Protein AF-A0A0L8FFY1-F1 (afdb_monomer)

Solvent-accessible surface area (backbone atoms only — not comparable to full-atom values): 7082 Å² total; per-residue (Å²): 119,97,78,63,65,36,50,47,94,84,83,35,68,70,61,30,9,61,59,46,53,77,71,49,92,66,54,86,34,55,56,33,33,42,28,77,34,58,53,48,98,89,50,60,61,67,59,55,53,48,52,38,46,77,26,46,21,42,81,37,94,45,87,85,67,62,62,84,85,50,95,40,52,52,38,35,34,40,39,62,52,72,65,28,48,52,52,48,52,52,49,24,75,74,67,74,38,47,47,27,36,56,60,49,58,51,53,16,57,58,45,51,44,88,59,77,62,81,90,27,56,75,124

Radius of gyration: 14.97 Å; Cα contacts (8 Å, |Δi|>4): 196; chains: 1; bounding box: 34×23×45 Å

Structure (mmCIF, N/CA/C/O backbone):
data_AF-A0A0L8FFY1-F1
#
_entry.id   AF-A0A0L8FFY1-F1
#
loop_
_atom_site.group_PDB
_atom_site.id
_atom_site.type_symbol
_atom_site.label_atom_id
_atom_site.label_alt_id
_atom_site.label_comp_id
_atom_site.label_asym_id
_atom_site.label_entity_id
_atom_site.label_seq_id
_atom_site.pdbx_PDB_ins_code
_atom_site.Cartn_x
_atom_site.Cartn_y
_atom_site.Cartn_z
_atom_site.occupancy
_atom_site.B_iso_or_equiv
_atom_site.auth_seq_id
_atom_site.auth_comp_id
_atom_site.auth_asym_id
_atom_site.auth_atom_id
_at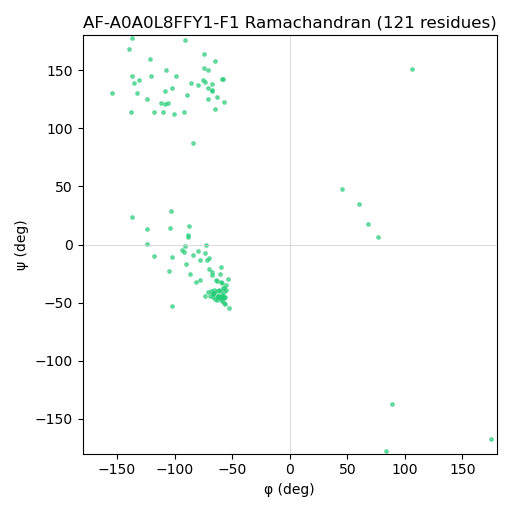om_site.pdbx_PDB_model_num
ATOM 1 N N . ALA A 1 1 ? 13.593 1.849 -25.234 1.00 65.00 1 ALA A N 1
ATOM 2 C CA . ALA A 1 1 ? 14.375 2.059 -24.001 1.00 65.00 1 ALA A CA 1
ATOM 3 C C . ALA A 1 1 ? 15.019 0.725 -23.699 1.00 65.00 1 ALA A C 1
ATOM 5 O O . ALA A 1 1 ? 14.426 -0.111 -23.031 1.00 65.00 1 ALA A O 1
ATOM 6 N N . ASP A 1 2 ? 16.176 0.492 -24.307 1.00 87.94 2 ASP A N 1
ATOM 7 C CA . ASP A 1 2 ? 16.679 -0.875 -24.516 1.00 87.94 2 ASP A CA 1
ATOM 8 C C . ASP A 1 2 ? 17.332 -1.456 -23.254 1.00 87.94 2 ASP A C 1
ATOM 10 O O . ASP A 1 2 ? 17.646 -2.638 -23.191 1.00 87.94 2 ASP A O 1
ATOM 14 N N . PHE A 1 3 ? 17.453 -0.619 -22.220 1.00 95.75 3 PHE A N 1
ATOM 15 C CA . PHE A 1 3 ? 17.995 -0.943 -20.905 1.00 95.75 3 PHE A CA 1
ATOM 16 C C . PHE A 1 3 ? 17.012 -0.618 -19.765 1.00 95.75 3 PHE A C 1
ATOM 18 O O . PHE A 1 3 ? 17.416 -0.562 -18.606 1.00 95.75 3 PHE A O 1
ATOM 25 N N . GLU A 1 4 ? 15.731 -0.354 -20.064 1.00 96.88 4 GLU A N 1
ATOM 26 C CA . GLU A 1 4 ? 14.733 -0.141 -19.005 1.00 96.88 4 GLU A CA 1
ATOM 27 C C . GLU A 1 4 ? 14.495 -1.451 -18.239 1.00 96.88 4 GLU A C 1
ATOM 29 O O . GLU A 1 4 ? 14.315 -2.515 -18.834 1.00 96.88 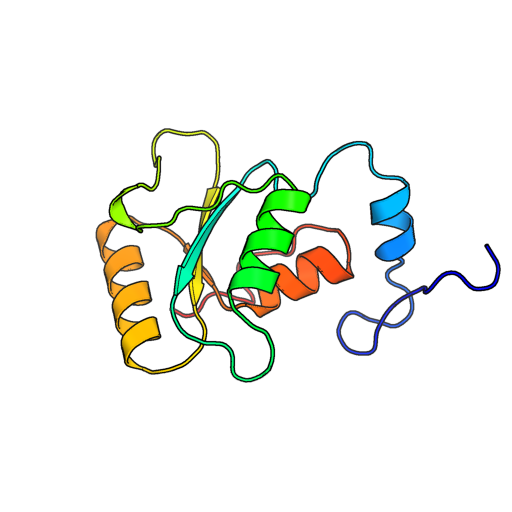4 GLU A O 1
ATOM 34 N N . ILE A 1 5 ? 14.490 -1.372 -16.906 1.00 97.44 5 ILE A N 1
ATOM 35 C CA . ILE A 1 5 ? 14.240 -2.524 -16.034 1.00 97.44 5 ILE A CA 1
ATOM 36 C C . ILE A 1 5 ? 12.818 -3.041 -16.282 1.00 97.44 5 ILE A C 1
ATOM 38 O O . ILE A 1 5 ? 11.844 -2.291 -16.202 1.00 97.44 5 ILE A O 1
ATOM 42 N N . THR A 1 6 ? 12.695 -4.341 -16.564 1.00 97.25 6 THR A N 1
ATOM 43 C CA . THR A 1 6 ? 11.410 -4.968 -16.922 1.00 97.25 6 THR A CA 1
ATOM 44 C C . THR A 1 6 ? 10.759 -5.751 -15.788 1.00 97.25 6 THR A C 1
ATOM 46 O O . THR A 1 6 ? 9.581 -6.086 -15.901 1.00 97.25 6 THR A O 1
ATOM 49 N N . GLY A 1 7 ? 11.464 -5.988 -14.684 1.00 97.69 7 GLY A N 1
ATOM 50 C CA . GLY A 1 7 ? 10.895 -6.615 -13.502 1.00 97.69 7 GLY A CA 1
ATOM 51 C C . GLY A 1 7 ? 11.922 -6.894 -12.413 1.00 97.69 7 GLY A C 1
ATOM 52 O O . GLY A 1 7 ? 13.053 -6.410 -12.490 1.00 97.69 7 GLY A O 1
ATOM 53 N N . ASP A 1 8 ? 11.528 -7.696 -11.429 1.00 97.88 8 ASP A N 1
ATOM 54 C CA . ASP A 1 8 ? 12.357 -8.092 -10.292 1.00 97.88 8 ASP A CA 1
ATOM 55 C C . ASP A 1 8 ? 12.215 -9.596 -9.965 1.00 97.88 8 ASP A C 1
ATOM 57 O O 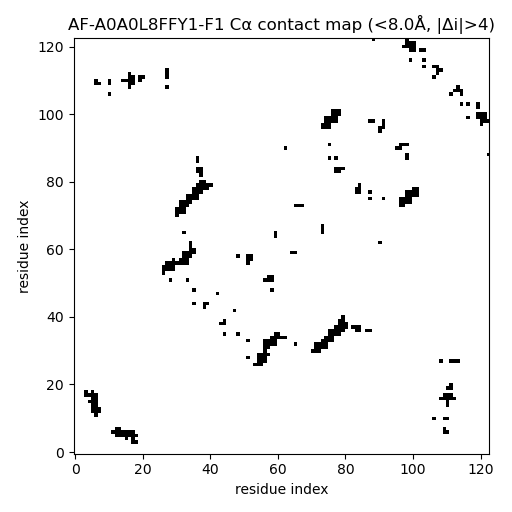. ASP A 1 8 ? 11.510 -10.352 -10.644 1.00 97.88 8 ASP A O 1
ATOM 61 N N . THR A 1 9 ? 12.967 -10.074 -8.971 1.00 97.69 9 THR A N 1
ATOM 62 C CA . THR A 1 9 ? 13.014 -11.497 -8.593 1.00 97.69 9 THR A CA 1
ATOM 63 C C . THR A 1 9 ? 11.814 -11.970 -7.773 1.00 97.69 9 THR A C 1
ATOM 65 O O . THR A 1 9 ? 11.653 -13.177 -7.620 1.00 97.69 9 THR A O 1
ATOM 68 N N . VAL A 1 10 ? 11.000 -11.055 -7.243 1.00 97.00 10 VAL A N 1
ATOM 69 C CA . VAL A 1 10 ? 9.878 -11.334 -6.333 1.00 97.00 10 VAL A CA 1
ATOM 70 C C . VAL A 1 10 ? 8.549 -11.270 -7.090 1.00 97.00 10 VAL A C 1
ATOM 72 O O . VAL A 1 10 ? 7.803 -12.244 -7.114 1.00 97.00 10 VAL A O 1
ATOM 75 N N . ASN A 1 11 ? 8.299 -10.164 -7.789 1.00 97.12 11 ASN A N 1
ATOM 76 C CA . ASN A 1 11 ? 7.053 -9.848 -8.492 1.00 97.12 11 ASN A CA 1
ATOM 77 C C . ASN A 1 11 ? 7.046 -10.312 -9.958 1.00 97.12 11 ASN A C 1
ATOM 79 O O . ASN A 1 11 ? 6.068 -10.140 -10.688 1.00 97.12 11 ASN A O 1
ATOM 83 N N . GLY A 1 12 ? 8.155 -10.898 -10.414 1.00 97.44 12 GLY A N 1
ATOM 84 C CA . GLY A 1 12 ? 8.299 -11.489 -11.737 1.00 97.44 12 GLY A CA 1
ATOM 85 C C . GLY A 1 12 ? 9.160 -10.666 -12.694 1.00 97.44 12 GLY A C 1
ATOM 86 O O . GLY A 1 12 ? 9.232 -9.443 -12.663 1.00 97.44 12 GLY A O 1
ATOM 87 N N . LYS A 1 13 ? 9.805 -11.357 -13.635 1.00 97.19 13 LYS A N 1
ATOM 88 C CA . LYS A 1 13 ? 10.865 -10.766 -14.470 1.00 97.19 13 LYS A CA 1
ATOM 89 C C . LYS A 1 13 ? 10.378 -9.760 -15.519 1.00 97.19 13 LYS A C 1
ATOM 91 O O . LYS A 1 13 ? 11.200 -9.073 -16.115 1.00 97.19 13 LYS A O 1
ATOM 96 N N . HIS A 1 14 ? 9.072 -9.693 -15.780 1.00 96.75 14 HIS A N 1
ATOM 97 C CA . HIS A 1 14 ? 8.508 -8.944 -16.909 1.00 96.75 14 HIS A CA 1
ATOM 98 C C . HIS A 1 14 ? 7.255 -8.132 -16.553 1.00 96.75 14 HIS A C 1
ATOM 100 O O . HIS A 1 14 ? 6.461 -7.824 -17.443 1.00 96.75 14 HIS A O 1
ATOM 106 N N . HIS A 1 15 ? 7.052 -7.7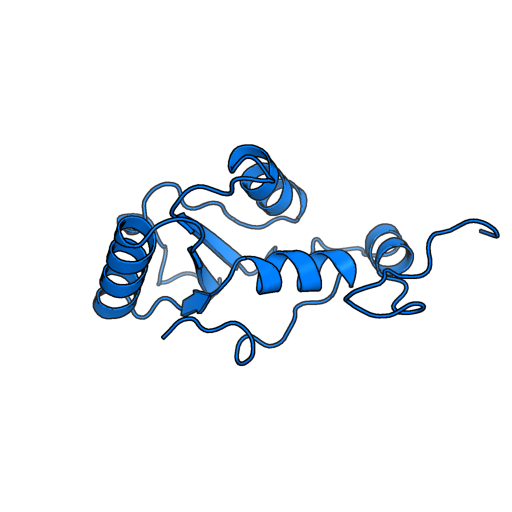67 -15.281 1.00 97.38 15 HIS A N 1
ATOM 107 C CA . HIS A 1 15 ? 5.874 -6.986 -14.897 1.00 97.38 15 HIS A CA 1
ATOM 108 C C . HIS A 1 15 ? 5.890 -5.556 -15.457 1.00 97.38 15 HIS A C 1
ATOM 110 O O . HIS A 1 15 ? 4.819 -5.002 -15.634 1.00 97.38 15 HIS A O 1
ATOM 116 N N . ARG A 1 16 ? 7.040 -4.956 -15.801 1.00 97.62 16 ARG A N 1
ATOM 117 C CA . ARG A 1 16 ? 7.174 -3.590 -16.372 1.00 97.62 16 ARG A CA 1
ATOM 118 C C . ARG A 1 16 ? 6.629 -2.470 -15.477 1.00 97.62 16 ARG A C 1
ATOM 120 O O . ARG A 1 16 ? 6.116 -1.460 -15.960 1.00 97.62 16 ARG A O 1
ATOM 127 N N . GLY A 1 17 ? 6.773 -2.638 -14.167 1.00 98.19 17 GLY A N 1
ATOM 128 C CA . GLY A 1 17 ? 6.371 -1.640 -13.173 1.00 98.19 17 GLY A CA 1
ATOM 129 C C . GLY A 1 17 ? 7.042 -0.273 -13.366 1.00 98.19 17 GLY A C 1
ATOM 130 O O . GLY A 1 17 ? 6.326 0.727 -13.394 1.00 98.19 17 GLY A O 1
ATOM 131 N N . PRO A 1 18 ? 8.368 -0.196 -13.619 1.00 97.81 18 PRO A N 1
ATOM 132 C CA . PRO A 1 18 ? 9.039 1.073 -13.915 1.00 97.81 18 PRO A CA 1
ATOM 133 C C . PRO A 1 18 ? 8.438 1.813 -15.119 1.00 97.81 18 PRO A C 1
ATOM 135 O O . PRO A 1 18 ? 8.131 3.003 -15.028 1.00 97.81 18 PRO A O 1
ATOM 138 N N . THR A 1 19 ? 8.182 1.097 -16.219 1.00 97.62 19 THR A N 1
ATOM 139 C CA . THR A 1 19 ? 7.522 1.654 -17.408 1.00 97.62 19 THR A CA 1
ATOM 140 C C . THR A 1 19 ? 6.115 2.163 -17.080 1.00 97.62 19 THR A C 1
ATOM 142 O O . THR A 1 19 ? 5.766 3.269 -17.492 1.00 97.62 19 THR A O 1
ATOM 145 N N . ARG A 1 20 ? 5.309 1.394 -16.324 1.00 97.81 20 ARG A N 1
ATOM 146 C CA . ARG A 1 20 ? 3.964 1.817 -15.887 1.00 97.81 20 ARG A CA 1
ATOM 147 C C . ARG A 1 20 ? 4.010 3.086 -15.045 1.00 97.81 20 ARG A C 1
ATOM 149 O O . ARG A 1 20 ? 3.256 4.010 -15.326 1.00 97.81 20 ARG A O 1
ATOM 156 N N . SER A 1 21 ? 4.918 3.144 -14.075 1.00 97.69 21 SER A N 1
ATOM 157 C CA . SE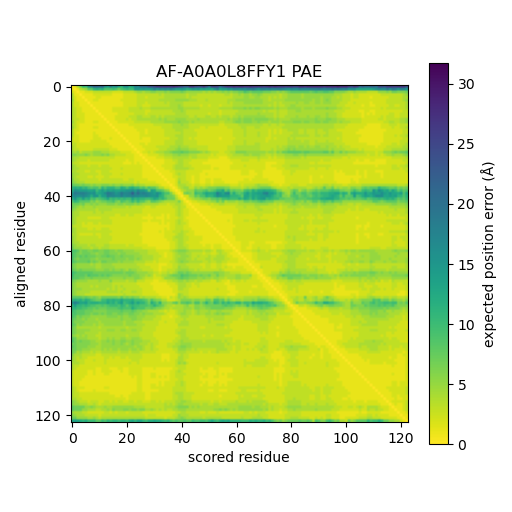R A 1 21 ? 5.120 4.316 -13.219 1.00 97.69 21 SER A CA 1
ATOM 158 C C . SER A 1 21 ? 5.414 5.570 -14.039 1.00 97.69 21 SER A C 1
ATOM 160 O O . SER A 1 21 ? 4.717 6.575 -13.920 1.00 97.69 21 SER A O 1
ATOM 162 N N . ARG A 1 22 ? 6.388 5.483 -14.954 1.00 96.88 22 ARG A N 1
ATOM 163 C CA . ARG A 1 22 ? 6.823 6.603 -15.799 1.00 96.88 22 ARG A CA 1
ATOM 164 C C . ARG A 1 22 ? 5.738 7.114 -16.750 1.00 96.88 22 ARG A C 1
ATOM 166 O O . ARG A 1 22 ? 5.753 8.288 -17.105 1.00 96.88 22 ARG A O 1
ATOM 173 N N . LEU A 1 23 ? 4.850 6.235 -17.210 1.00 97.44 23 LEU A N 1
ATOM 174 C CA . LEU A 1 23 ? 3.774 6.572 -18.147 1.00 97.44 23 LEU A CA 1
ATOM 175 C C . LEU A 1 23 ? 2.449 6.917 -17.452 1.00 97.44 23 LEU A C 1
ATOM 177 O O . LEU A 1 23 ? 1.485 7.270 -18.131 1.00 97.44 23 LEU A O 1
ATOM 181 N N . SER A 1 24 ? 2.372 6.791 -16.128 1.00 96.88 24 SER A N 1
ATOM 182 C CA . SER A 1 24 ? 1.145 7.055 -15.387 1.00 96.88 24 SER A CA 1
ATOM 183 C C . SER A 1 24 ? 0.847 8.549 -15.297 1.00 96.88 24 SER A C 1
ATOM 185 O O . SER A 1 24 ? 1.727 9.361 -15.023 1.00 96.88 24 SER A O 1
ATOM 187 N N . ASN A 1 25 ? -0.431 8.901 -15.441 1.00 95.56 25 ASN A N 1
ATOM 188 C CA . ASN A 1 25 ? -0.925 10.266 -15.232 1.00 95.56 25 ASN A CA 1
ATOM 189 C C . ASN A 1 25 ? -1.395 10.517 -13.788 1.00 95.56 25 ASN A C 1
ATOM 191 O O . ASN A 1 25 ? -1.771 11.635 -13.441 1.00 95.56 25 ASN A O 1
ATOM 195 N N . THR A 1 26 ? -1.428 9.477 -12.950 1.00 95.38 26 THR A N 1
ATOM 196 C CA . THR A 1 26 ? -1.936 9.543 -11.574 1.00 95.38 26 THR A CA 1
ATOM 197 C C . THR A 1 26 ? -1.036 8.781 -10.621 1.00 95.38 26 THR A C 1
ATOM 199 O O . THR A 1 26 ? -0.535 7.710 -10.961 1.00 95.38 26 THR A O 1
ATOM 202 N N . ASN A 1 27 ? -0.901 9.278 -9.393 1.00 97.44 27 ASN A N 1
ATOM 203 C CA . ASN A 1 27 ? -0.116 8.578 -8.389 1.00 97.44 27 ASN A CA 1
ATOM 204 C C . ASN A 1 27 ? -0.865 7.360 -7.824 1.00 97.44 27 ASN A C 1
ATOM 206 O O . ASN A 1 27 ? -2.072 7.413 -7.559 1.00 97.44 27 ASN A O 1
ATOM 210 N N . LEU A 1 28 ? -0.106 6.290 -7.586 1.00 98.06 28 LEU A N 1
ATOM 211 C CA . LEU A 1 28 ? -0.602 4.968 -7.206 1.00 98.06 28 LEU A CA 1
ATOM 212 C C . LEU A 1 28 ? -1.470 4.961 -5.933 1.00 98.06 28 LEU A C 1
ATOM 214 O O . LEU A 1 28 ? -2.487 4.279 -5.883 1.00 98.06 28 LEU A O 1
ATOM 218 N N . LEU A 1 29 ? -1.099 5.730 -4.905 1.00 98.25 29 LEU A N 1
ATOM 219 C CA . LEU A 1 29 ? -1.671 5.620 -3.556 1.00 98.25 29 LEU A CA 1
ATOM 220 C C . LEU A 1 29 ? -2.675 6.731 -3.209 1.00 98.25 29 LEU A C 1
ATOM 222 O O . LEU A 1 29 ? -3.058 6.888 -2.049 1.00 98.25 29 LEU A O 1
ATOM 226 N N . THR A 1 30 ? -3.155 7.486 -4.198 1.00 97.44 30 THR A N 1
ATOM 227 C CA . THR A 1 30 ? -4.070 8.634 -4.006 1.00 97.44 30 THR A CA 1
ATOM 228 C C . THR A 1 30 ? -5.329 8.313 -3.197 1.00 97.44 30 THR A C 1
ATOM 230 O O . THR A 1 30 ? -5.820 9.172 -2.455 1.00 97.44 30 THR A O 1
ATOM 233 N N . SER A 1 31 ? -5.814 7.074 -3.261 1.00 97.19 31 SER A N 1
ATOM 234 C CA . SER A 1 31 ? -7.023 6.612 -2.567 1.00 97.19 31 SER A CA 1
ATOM 235 C C . SER A 1 31 ? -6.787 6.087 -1.145 1.00 97.19 31 SER A C 1
ATOM 237 O O . SER A 1 31 ? -7.721 5.569 -0.540 1.00 97.19 31 SER A O 1
ATOM 239 N N . TYR A 1 32 ? -5.582 6.231 -0.578 1.00 98.06 32 TYR A N 1
ATOM 240 C CA . TYR A 1 32 ? -5.220 5.580 0.687 1.00 98.06 32 TYR A CA 1
ATOM 241 C C . TYR A 1 32 ? -4.828 6.550 1.808 1.00 98.06 32 TYR A C 1
ATOM 243 O O . TYR A 1 32 ? -4.218 7.603 1.583 1.00 98.06 32 TYR A O 1
ATOM 251 N N . GLN A 1 33 ? -5.190 6.167 3.035 1.00 98.06 33 GLN A N 1
ATOM 252 C CA . GLN A 1 33 ? -4.667 6.687 4.298 1.00 98.06 33 GLN A CA 1
ATOM 253 C C . GLN A 1 33 ? -3.859 5.582 4.971 1.00 98.06 33 GLN A C 1
ATOM 255 O O . GLN A 1 33 ? -4.410 4.518 5.237 1.00 98.06 33 GLN A O 1
ATOM 260 N N . ILE A 1 34 ? -2.582 5.820 5.253 1.00 97.75 34 ILE A N 1
ATOM 261 C CA . ILE A 1 34 ? -1.667 4.777 5.727 1.00 97.75 34 ILE A CA 1
ATOM 262 C C . ILE A 1 34 ? -1.048 5.205 7.054 1.00 97.75 34 ILE A C 1
ATOM 264 O O . ILE A 1 34 ? -0.462 6.281 7.145 1.00 97.75 34 ILE A O 1
ATOM 268 N N . TYR A 1 35 ? -1.186 4.358 8.070 1.00 96.00 35 TYR A N 1
ATOM 269 C CA . TYR A 1 35 ? -0.438 4.433 9.325 1.00 96.00 35 TYR A CA 1
ATOM 270 C C . TYR A 1 35 ? 0.567 3.286 9.357 1.00 96.00 35 TYR A C 1
ATOM 272 O O . TYR A 1 35 ? 0.196 2.138 9.111 1.00 96.00 35 TYR A O 1
ATOM 280 N N . PHE A 1 36 ? 1.816 3.580 9.693 1.00 94.44 36 PHE A N 1
ATOM 281 C CA . PHE A 1 36 ? 2.825 2.554 9.914 1.00 94.44 36 PHE A CA 1
ATOM 282 C C . PHE A 1 36 ? 2.989 2.271 11.402 1.00 94.44 36 PHE A C 1
ATOM 284 O O . PHE A 1 36 ? 2.904 3.174 12.235 1.00 94.44 36 PHE A O 1
ATOM 291 N N . THR A 1 37 ? 3.262 1.016 11.743 1.00 91.88 37 THR A N 1
ATOM 292 C CA . THR A 1 37 ? 3.646 0.644 13.103 1.00 91.88 37 THR A CA 1
ATOM 293 C C . THR A 1 37 ? 4.832 -0.306 13.110 1.00 91.88 37 THR A C 1
ATOM 295 O O . THR A 1 37 ? 4.902 -1.236 12.307 1.00 91.88 37 THR A O 1
ATOM 298 N N . GLY A 1 38 ? 5.731 -0.048 14.058 1.00 86.62 38 GLY A N 1
ATOM 299 C CA . GLY A 1 38 ? 6.957 -0.793 14.294 1.00 86.62 38 GLY A CA 1
ATOM 300 C C . GLY A 1 38 ? 8.127 -0.386 13.419 1.00 86.62 38 GLY A C 1
ATOM 301 O O . GLY A 1 38 ? 8.061 0.572 12.652 1.00 86.62 38 GLY A O 1
ATOM 302 N N . GLU A 1 39 ? 9.225 -1.103 13.613 1.00 77.94 39 GLU A N 1
ATOM 303 C CA . GLU A 1 39 ? 10.504 -0.843 12.968 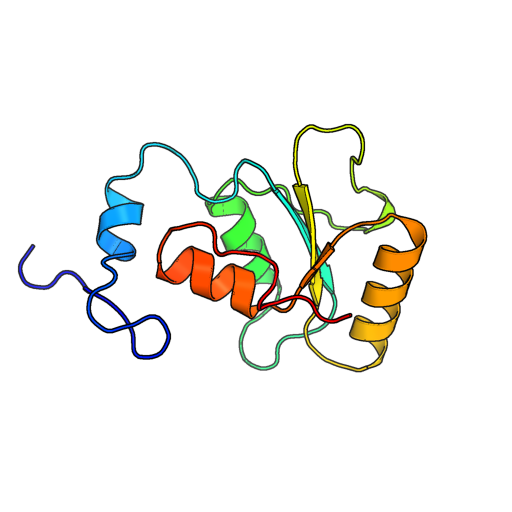1.00 77.94 39 GLU A CA 1
ATOM 304 C C . GLU A 1 39 ? 10.793 -1.906 11.913 1.00 77.94 39 GLU A C 1
ATOM 306 O O . GLU A 1 39 ? 10.390 -3.065 12.020 1.00 77.94 39 GLU A O 1
ATOM 311 N N . THR A 1 40 ? 11.531 -1.506 10.892 1.00 67.94 40 THR A N 1
ATOM 312 C CA . THR A 1 40 ? 11.981 -2.368 9.807 1.00 67.94 40 THR A CA 1
ATOM 313 C C . THR A 1 40 ? 13.502 -2.386 9.841 1.00 67.94 40 THR A C 1
ATOM 315 O O . THR A 1 40 ? 14.139 -1.364 9.607 1.00 67.94 40 THR A O 1
ATOM 318 N N . SER A 1 41 ? 14.091 -3.546 10.144 1.00 69.62 41 SER A N 1
ATOM 319 C CA . SER A 1 41 ? 15.545 -3.711 10.316 1.00 69.62 41 SER A CA 1
ATOM 320 C C . SER A 1 41 ? 16.358 -3.357 9.068 1.00 69.62 41 SER A C 1
ATOM 322 O O . SER A 1 41 ? 17.527 -3.007 9.171 1.00 69.62 41 SER A O 1
ATOM 324 N N . GLU A 1 42 ? 15.743 -3.448 7.891 1.00 79.56 42 GLU A N 1
ATOM 325 C CA . GLU A 1 42 ? 16.406 -3.265 6.594 1.00 79.56 42 GLU A CA 1
ATOM 326 C C . GLU A 1 42 ? 16.083 -1.924 5.928 1.00 79.56 42 GLU A C 1
ATOM 328 O O . GLU A 1 42 ? 16.834 -1.462 5.074 1.00 79.56 42 GLU A O 1
ATOM 333 N N . LEU A 1 43 ? 14.956 -1.301 6.283 1.00 80.75 43 LEU A N 1
ATOM 334 C CA . LEU A 1 43 ? 14.437 -0.128 5.584 1.00 80.75 43 LEU A CA 1
ATOM 335 C C . LEU A 1 43 ? 13.934 0.885 6.606 1.00 80.75 43 LEU A C 1
ATOM 337 O O . LEU A 1 43 ? 12.962 0.584 7.280 1.00 80.75 43 LEU A O 1
ATOM 341 N N . PRO A 1 44 ? 14.523 2.076 6.756 1.00 87.94 44 PRO A N 1
ATOM 342 C CA . PRO A 1 44 ? 14.031 3.044 7.730 1.00 87.94 44 PRO A CA 1
ATOM 343 C C . PRO A 1 44 ? 12.569 3.423 7.468 1.00 87.94 44 PRO A C 1
ATOM 345 O O . PRO A 1 44 ? 12.163 3.591 6.316 1.00 87.94 44 PRO A O 1
ATOM 348 N N . LEU A 1 45 ? 11.787 3.603 8.536 1.00 88.94 45 LEU A N 1
ATOM 349 C CA . LEU A 1 45 ? 10.368 3.947 8.425 1.00 88.94 45 LEU A CA 1
ATOM 350 C C . LEU A 1 45 ? 10.145 5.219 7.591 1.00 88.94 45 LEU A C 1
ATOM 352 O O . LEU A 1 45 ? 9.252 5.263 6.750 1.00 88.94 45 LEU A O 1
ATOM 356 N N . GLU A 1 46 ? 11.009 6.219 7.755 1.00 90.62 46 GLU A N 1
ATOM 357 C CA . GLU A 1 46 ? 10.966 7.468 6.990 1.00 90.62 46 GLU A CA 1
ATOM 358 C C . GLU A 1 46 ? 11.000 7.239 5.468 1.00 90.62 46 GLU A C 1
ATOM 360 O O . GLU A 1 46 ? 10.337 7.954 4.715 1.00 90.62 46 GLU A O 1
ATOM 365 N N . VAL A 1 47 ? 11.720 6.215 4.997 1.00 91.50 47 VAL A N 1
ATOM 366 C CA . VAL A 1 47 ? 11.777 5.879 3.568 1.00 91.50 47 VAL A CA 1
ATOM 367 C C . VAL A 1 47 ? 10.414 5.391 3.077 1.00 91.50 47 VAL A C 1
ATOM 369 O O . VAL A 1 47 ? 9.953 5.826 2.021 1.00 91.50 47 VAL A O 1
ATOM 372 N N . LEU A 1 48 ? 9.733 4.548 3.859 1.00 91.88 48 LEU A N 1
ATOM 373 C CA . LEU A 1 48 ? 8.378 4.080 3.548 1.00 91.88 48 LEU A CA 1
ATOM 374 C C . LEU A 1 48 ? 7.355 5.219 3.607 1.00 91.88 48 LEU A C 1
ATOM 376 O O . LEU A 1 48 ? 6.495 5.333 2.735 1.00 91.88 48 LEU A O 1
ATOM 380 N N . GLU A 1 49 ? 7.463 6.096 4.600 1.00 94.12 49 GLU A N 1
ATOM 381 C CA . GLU A 1 49 ? 6.595 7.266 4.713 1.00 94.12 49 GLU A CA 1
ATOM 382 C C . GLU A 1 49 ? 6.759 8.218 3.526 1.00 94.12 49 GLU A C 1
ATOM 384 O O . GLU A 1 49 ? 5.766 8.698 2.967 1.00 94.12 49 GLU A O 1
ATOM 389 N N . ASN A 1 50 ? 8.001 8.478 3.115 1.00 95.06 50 ASN A N 1
ATOM 390 C CA . ASN A 1 50 ? 8.292 9.306 1.953 1.00 95.06 50 ASN A CA 1
ATOM 391 C C . ASN A 1 50 ? 7.807 8.646 0.661 1.00 95.06 50 ASN A C 1
ATOM 393 O O . ASN A 1 50 ? 7.222 9.337 -0.169 1.00 95.06 50 ASN A O 1
ATOM 397 N N . LEU A 1 51 ? 7.946 7.325 0.522 1.00 95.50 51 LEU A N 1
ATOM 398 C CA . LEU A 1 51 ? 7.385 6.573 -0.602 1.00 95.50 51 LEU A CA 1
ATOM 399 C C . LEU A 1 51 ? 5.859 6.730 -0.692 1.00 95.50 51 LEU A C 1
ATOM 401 O O . LEU A 1 51 ? 5.318 6.993 -1.764 1.00 95.50 51 LEU A O 1
ATOM 405 N N . VAL A 1 52 ? 5.150 6.632 0.436 1.00 97.00 52 VAL A N 1
ATOM 406 C CA . VAL A 1 52 ? 3.695 6.839 0.461 1.00 97.00 52 VAL A CA 1
ATOM 407 C C . VAL A 1 52 ? 3.329 8.261 0.033 1.00 97.00 52 VAL A C 1
ATOM 409 O O . VAL A 1 52 ? 2.417 8.438 -0.780 1.00 97.00 52 VAL A O 1
ATOM 412 N N . LYS A 1 53 ? 4.045 9.272 0.543 1.00 97.19 53 LYS A N 1
ATOM 413 C CA . LYS A 1 53 ? 3.803 10.685 0.207 1.00 97.19 53 LYS A CA 1
ATOM 414 C C . LYS A 1 53 ? 4.043 10.971 -1.276 1.00 97.19 53 LYS A C 1
ATOM 416 O O . LYS A 1 53 ? 3.189 11.589 -1.912 1.00 97.19 53 LYS A O 1
ATOM 421 N N . THR A 1 54 ? 5.165 10.519 -1.842 1.00 97.06 54 THR A N 1
ATOM 422 C CA . THR A 1 54 ? 5.497 10.751 -3.262 1.00 97.06 54 THR A CA 1
ATOM 423 C C . THR A 1 54 ? 4.499 10.072 -4.196 1.00 97.06 54 THR A C 1
ATOM 425 O O . THR A 1 54 ? 4.171 10.614 -5.249 1.00 97.06 54 THR A O 1
ATOM 428 N N . LEU A 1 55 ? 3.921 8.948 -3.767 1.00 98.00 55 LEU A N 1
ATOM 429 C CA . LEU A 1 55 ? 2.859 8.240 -4.476 1.00 98.00 55 LEU A CA 1
ATOM 430 C C . LEU A 1 55 ? 1.442 8.736 -4.128 1.00 98.00 55 LEU A C 1
ATOM 432 O O . LEU A 1 55 ? 0.456 8.079 -4.465 1.00 98.00 55 LEU A O 1
ATOM 436 N N . GLY A 1 56 ? 1.301 9.914 -3.513 1.00 97.69 56 GLY A N 1
ATOM 437 C CA . GLY A 1 56 ? 0.013 10.587 -3.299 1.00 97.69 56 GLY A CA 1
ATOM 438 C C . GLY A 1 56 ? -0.847 10.016 -2.166 1.00 97.69 56 GLY A C 1
ATOM 439 O O . GLY A 1 56 ? -1.989 10.452 -1.982 1.00 97.69 56 GLY A O 1
ATOM 440 N N . GLY A 1 57 ? -0.321 9.063 -1.398 1.00 97.81 57 GLY A N 1
ATOM 441 C CA . GLY A 1 57 ? -0.976 8.545 -0.205 1.00 97.81 57 GLY A CA 1
ATOM 442 C C . GLY A 1 57 ? -0.970 9.560 0.935 1.00 97.81 57 GLY A C 1
ATOM 443 O O . GLY A 1 57 ? -0.075 10.397 1.061 1.00 97.81 57 GLY A O 1
ATOM 444 N N . LYS A 1 58 ? -1.993 9.495 1.791 1.00 97.75 58 LYS A N 1
ATOM 445 C CA . LYS A 1 58 ? -2.061 10.317 3.003 1.00 97.75 58 LYS A CA 1
ATOM 446 C C . LYS A 1 58 ? -1.437 9.547 4.160 1.00 97.75 58 LYS A C 1
ATOM 448 O O . LYS A 1 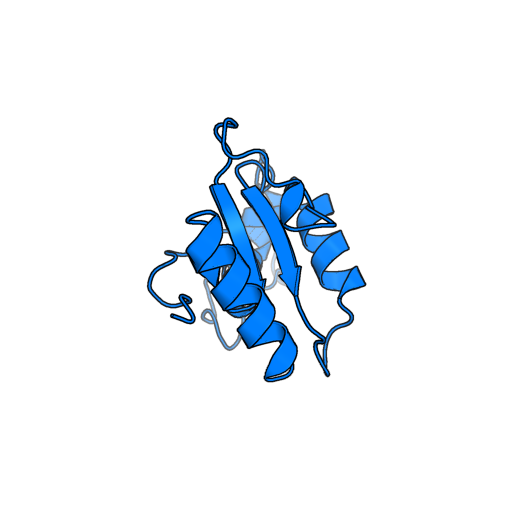58 ? -1.993 8.548 4.609 1.00 97.75 58 LYS A O 1
ATOM 453 N N . LEU A 1 59 ? -0.315 10.041 4.670 1.00 97.12 59 LEU A N 1
ATOM 454 C CA . LEU A 1 59 ? 0.265 9.509 5.895 1.00 97.12 59 LEU A CA 1
ATOM 455 C C . LEU A 1 59 ? -0.599 9.904 7.101 1.00 97.12 59 LEU A C 1
ATOM 457 O O . LEU A 1 59 ? -1.015 11.056 7.245 1.00 97.12 59 LEU A O 1
ATOM 461 N N . VAL A 1 60 ? -0.855 8.937 7.968 1.00 95.94 60 VAL A N 1
ATOM 462 C CA . VAL A 1 60 ? -1.496 9.110 9.267 1.00 95.94 60 VAL A CA 1
ATOM 463 C C . VAL A 1 60 ? -0.409 8.905 10.310 1.00 95.94 60 VAL A C 1
ATOM 465 O O . VAL A 1 60 ? 0.209 7.854 10.336 1.00 95.94 60 VAL A O 1
ATOM 468 N N . THR A 1 61 ? -0.146 9.902 11.152 1.00 90.62 61 THR A N 1
ATOM 469 C CA . THR A 1 61 ? 0.924 9.843 1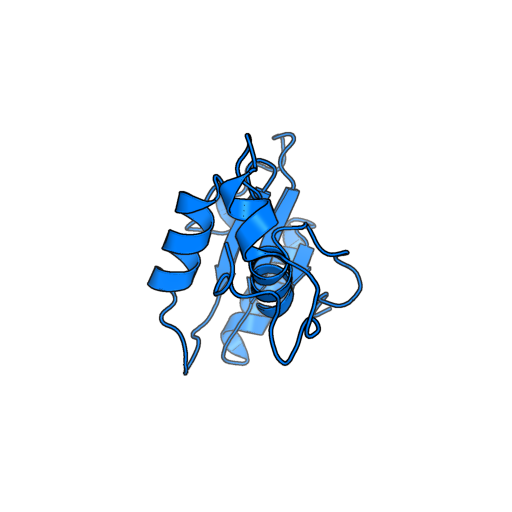2.170 1.00 90.62 61 THR A CA 1
ATOM 470 C C . THR A 1 61 ? 0.461 9.211 13.480 1.00 90.62 61 THR A C 1
ATOM 472 O O . THR A 1 61 ? 1.253 8.660 14.237 1.00 90.62 61 THR A O 1
ATOM 475 N N . ASN A 1 62 ? -0.842 9.274 13.753 1.00 91.50 62 ASN A N 1
ATOM 476 C CA . ASN A 1 62 ? -1.472 8.675 14.919 1.00 91.50 62 ASN A CA 1
ATOM 477 C C . ASN A 1 62 ? -2.715 7.901 14.460 1.00 91.50 62 ASN A C 1
ATOM 479 O O . ASN A 1 62 ? -3.556 8.488 13.775 1.00 91.50 62 ASN A O 1
ATOM 483 N N . PRO A 1 63 ? -2.903 6.630 14.857 1.00 90.94 63 PRO A N 1
ATOM 484 C CA . PRO A 1 63 ? -4.042 5.824 14.416 1.00 90.94 63 PRO A CA 1
ATOM 485 C C . PRO A 1 63 ? -5.400 6.430 14.806 1.00 90.94 63 PRO A C 1
ATOM 487 O O . PRO A 1 63 ? -6.428 6.120 14.207 1.00 90.94 63 PRO A O 1
ATOM 490 N N . ASN A 1 64 ? -5.449 7.330 15.790 1.00 90.69 64 ASN A N 1
ATOM 491 C CA . ASN A 1 64 ? -6.673 8.052 16.125 1.00 90.69 64 ASN A CA 1
ATOM 492 C C . ASN A 1 64 ? -7.090 9.081 15.068 1.00 90.69 64 ASN A C 1
ATOM 494 O O . ASN A 1 64 ? -8.276 9.386 14.987 1.00 90.69 64 ASN A O 1
ATOM 498 N N . CYS A 1 65 ? -6.159 9.530 14.227 1.00 93.38 65 CYS A N 1
ATOM 499 C CA . CYS A 1 65 ? -6.364 10.540 13.192 1.00 93.38 65 CYS A CA 1
ATOM 500 C C . CYS A 1 65 ? -6.836 9.972 11.843 1.00 93.38 65 CYS A C 1
ATOM 502 O O . CYS A 1 65 ? -6.920 10.727 10.873 1.00 93.38 65 CYS A O 1
ATOM 504 N N . PHE A 1 66 ? -7.146 8.672 11.753 1.00 95.19 66 PHE A N 1
ATOM 505 C CA . PHE A 1 66 ? -7.813 8.132 10.568 1.00 95.19 66 PHE A CA 1
ATOM 506 C C . PHE A 1 66 ? -9.134 8.863 10.315 1.00 95.19 66 PHE A C 1
ATOM 508 O O . PHE A 1 66 ? -10.030 8.852 11.161 1.00 95.19 66 PHE A O 1
ATOM 515 N N . ASP A 1 67 ? -9.273 9.441 9.123 1.00 95.06 67 ASP A N 1
ATOM 516 C CA . ASP A 1 67 ? -10.547 9.981 8.664 1.00 95.06 67 ASP A CA 1
ATOM 517 C C . ASP A 1 67 ? -11.385 8.858 8.046 1.00 95.06 67 ASP A C 1
ATOM 519 O O . ASP A 1 67 ? -11.335 8.610 6.838 1.00 95.06 67 ASP A O 1
ATOM 523 N N . LEU A 1 68 ? -12.139 8.168 8.903 1.00 92.62 68 LEU A N 1
ATOM 524 C CA . LEU A 1 68 ? -13.015 7.055 8.521 1.00 92.62 68 LEU A CA 1
ATOM 525 C C . LEU A 1 68 ? -14.240 7.498 7.703 1.00 92.62 68 LEU A C 1
ATOM 527 O O . LEU A 1 68 ? -14.946 6.649 7.172 1.00 92.62 68 LEU A O 1
ATOM 531 N N . LYS A 1 69 ? -14.518 8.807 7.618 1.00 92.88 69 LYS A N 1
ATOM 532 C CA . LYS A 1 69 ? -15.620 9.352 6.809 1.00 92.88 69 LYS A CA 1
ATOM 533 C C . LYS A 1 69 ? -15.178 9.684 5.385 1.00 92.88 69 LYS A C 1
ATOM 535 O O . LYS A 1 69 ? -16.023 9.877 4.513 1.00 92.88 69 LYS A O 1
ATOM 540 N N . SER A 1 70 ? -13.871 9.782 5.146 1.00 92.94 70 SER A N 1
ATOM 541 C CA . SER A 1 70 ? -13.341 10.007 3.806 1.00 92.94 70 SER A CA 1
ATOM 542 C C . SER A 1 70 ? -13.634 8.822 2.881 1.00 92.94 70 SER A C 1
ATOM 544 O O . SER A 1 70 ? -13.787 7.687 3.321 1.00 92.94 70 SER A O 1
ATOM 546 N N . LYS A 1 71 ? -13.617 9.071 1.568 1.00 93.12 71 LYS A N 1
ATOM 547 C CA . LYS A 1 71 ? -13.674 8.006 0.553 1.00 93.12 71 LYS A CA 1
ATOM 548 C C . LYS A 1 71 ? -12.366 7.205 0.437 1.00 93.12 71 LYS A C 1
ATOM 550 O O . LYS A 1 71 ? -12.277 6.336 -0.421 1.00 93.12 71 LYS A O 1
ATOM 555 N N . LYS A 1 72 ? -11.336 7.533 1.230 1.00 94.62 72 LYS A N 1
ATOM 556 C CA . LYS A 1 72 ? -10.035 6.863 1.172 1.00 94.62 72 LYS A CA 1
ATOM 557 C C . LYS A 1 72 ? -10.041 5.607 2.033 1.00 94.62 72 LYS A C 1
ATOM 559 O O . LYS A 1 72 ? -10.499 5.640 3.174 1.00 94.62 72 LYS A O 1
ATOM 564 N N . THR A 1 73 ? -9.429 4.545 1.531 1.00 96.00 73 THR A N 1
ATOM 565 C CA . THR A 1 73 ? -9.214 3.316 2.294 1.00 96.00 73 THR A CA 1
ATOM 566 C C . THR A 1 73 ? -8.159 3.556 3.370 1.00 96.00 73 THR A C 1
ATOM 568 O O . THR A 1 73 ? -7.050 4.009 3.083 1.00 96.00 73 THR A O 1
ATOM 571 N N . CYS A 1 74 ? -8.503 3.259 4.620 1.00 96.62 74 CYS A N 1
ATOM 572 C CA . CYS A 1 74 ? -7.587 3.337 5.753 1.00 96.62 74 CYS A CA 1
ATOM 573 C C . CYS A 1 74 ? -6.855 2.004 5.919 1.00 96.62 74 CYS A C 1
ATOM 575 O O . CYS A 1 74 ? -7.504 0.960 6.011 1.00 96.62 74 CYS A O 1
ATOM 577 N N . LEU A 1 75 ? -5.528 2.052 6.010 1.00 97.00 75 LEU A N 1
ATOM 578 C CA . LEU A 1 75 ? -4.653 0.894 6.159 1.00 97.00 75 LEU A CA 1
ATOM 579 C C . LEU A 1 75 ? -3.664 1.106 7.305 1.00 97.00 75 LEU A C 1
ATOM 581 O O . LEU A 1 75 ? -3.110 2.195 7.479 1.00 97.00 75 LEU A O 1
ATOM 585 N N . ILE A 1 76 ? -3.405 0.039 8.049 1.00 96.25 76 ILE A N 1
ATOM 586 C CA . ILE A 1 76 ? -2.274 -0.077 8.961 1.00 96.25 76 ILE A CA 1
ATOM 587 C C . ILE A 1 76 ? -1.272 -1.011 8.304 1.00 96.25 76 ILE A C 1
ATOM 589 O O . ILE A 1 76 ? -1.602 -2.162 8.029 1.00 96.25 76 ILE A O 1
ATOM 593 N N . ILE A 1 77 ? -0.054 -0.530 8.093 1.00 94.62 77 ILE A N 1
ATOM 594 C CA . ILE A 1 77 ? 1.065 -1.366 7.673 1.00 94.62 77 ILE A CA 1
ATOM 595 C C . ILE A 1 77 ? 1.903 -1.653 8.911 1.00 94.62 77 ILE A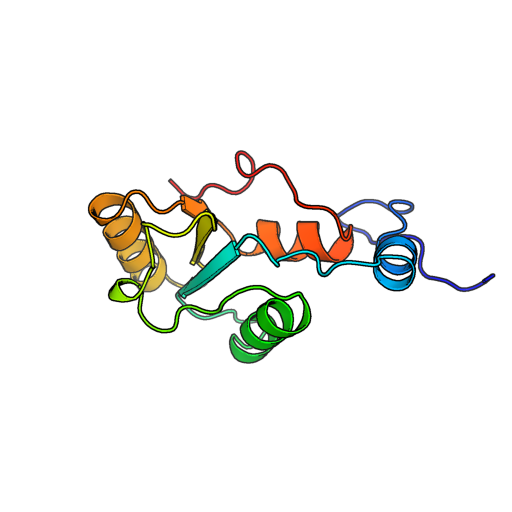 C 1
ATOM 597 O O . ILE A 1 77 ? 2.495 -0.748 9.501 1.00 94.62 77 ILE A O 1
ATOM 601 N N . SER A 1 78 ? 1.911 -2.914 9.333 1.00 90.62 78 SER A N 1
ATOM 602 C CA . SER A 1 78 ? 2.655 -3.345 10.512 1.00 90.62 78 SER A CA 1
ATOM 603 C C . SER A 1 78 ? 3.935 -4.047 10.105 1.00 90.62 78 SER A C 1
ATOM 605 O O . SER A 1 78 ? 3.953 -4.916 9.237 1.00 90.62 78 SER A O 1
ATOM 607 N N . SER A 1 79 ? 5.016 -3.691 10.778 1.00 85.00 79 SER A N 1
ATOM 608 C CA . SER A 1 79 ? 6.311 -4.355 10.691 1.00 85.00 79 SER A CA 1
ATOM 609 C C . SER A 1 79 ? 6.931 -4.435 12.084 1.00 85.00 79 SER A C 1
ATOM 611 O O . SER A 1 79 ? 6.441 -3.809 13.022 1.00 85.00 79 SER A O 1
ATOM 613 N N . GLY A 1 80 ? 7.991 -5.218 12.239 1.00 82.06 80 GLY A N 1
ATOM 614 C CA . GLY A 1 80 ? 8.777 -5.228 13.469 1.00 82.06 80 GLY A CA 1
ATOM 615 C C . GLY A 1 80 ? 8.291 -6.215 14.527 1.00 82.06 80 GLY A C 1
ATOM 616 O O . GLY A 1 80 ? 8.047 -7.383 14.241 1.00 82.06 80 GLY A O 1
ATOM 617 N N . ASN A 1 81 ? 8.267 -5.769 15.784 1.00 82.81 81 ASN A N 1
ATOM 618 C CA . ASN A 1 81 ? 8.168 -6.655 16.942 1.00 82.81 81 ASN A CA 1
ATOM 619 C C . ASN A 1 81 ? 6.718 -6.926 17.393 1.00 82.81 81 ASN A C 1
ATOM 621 O O . ASN A 1 81 ? 5.740 -6.366 16.891 1.00 82.81 81 ASN A O 1
ATOM 625 N N . GLN A 1 82 ? 6.580 -7.798 18.395 1.00 87.06 82 GLN A N 1
ATOM 626 C CA . GLN A 1 82 ? 5.285 -8.223 18.926 1.00 87.06 82 GLN A CA 1
ATOM 627 C C . GLN A 1 82 ? 4.432 -7.059 19.468 1.00 87.06 82 GLN A C 1
ATOM 629 O O . GLN A 1 82 ? 3.206 -7.108 19.359 1.00 87.06 82 GLN A O 1
ATOM 634 N N . GLU A 1 83 ? 5.041 -6.012 20.031 1.00 89.06 83 GLU A N 1
ATOM 635 C CA . GLU A 1 83 ? 4.311 -4.856 20.570 1.00 89.06 83 GLU A CA 1
ATOM 636 C C . GLU A 1 83 ? 3.693 -4.005 19.458 1.00 89.06 83 GLU A C 1
ATOM 638 O O . GLU A 1 83 ? 2.524 -3.620 19.547 1.00 89.06 83 GLU A O 1
ATOM 643 N N . SER A 1 84 ? 4.422 -3.792 18.361 1.00 88.06 84 SER A N 1
ATOM 644 C CA . SER A 1 84 ? 3.898 -3.116 17.169 1.00 88.06 84 SER A CA 1
ATOM 645 C C . SER A 1 84 ? 2.699 -3.866 16.588 1.00 88.06 84 SER A C 1
ATOM 647 O O . SER A 1 84 ? 1.645 -3.271 16.359 1.00 88.06 84 SER A O 1
ATOM 649 N N . HIS A 1 85 ? 2.793 -5.195 16.471 1.00 89.56 85 HIS A N 1
ATOM 650 C CA . HIS A 1 85 ? 1.673 -6.024 16.022 1.00 89.56 85 HIS A CA 1
ATOM 651 C C . HIS A 1 85 ? 0.469 -5.978 16.975 1.00 89.56 85 HIS A C 1
ATOM 653 O O . HIS A 1 85 ? -0.674 -5.905 16.516 1.00 89.56 85 HIS A O 1
ATOM 659 N N . LYS A 1 86 ? 0.685 -5.976 18.299 1.00 92.31 86 LYS A N 1
ATOM 660 C CA . LYS A 1 86 ? -0.399 -5.815 19.288 1.00 92.31 86 LYS A CA 1
ATOM 661 C C . LYS A 1 86 ? -1.098 -4.464 19.141 1.00 92.31 86 LYS A C 1
ATOM 663 O O . LYS A 1 86 ? -2.330 -4.417 19.147 1.00 92.31 86 LYS A O 1
ATOM 668 N N . LEU A 1 87 ? -0.341 -3.375 18.984 1.00 91.31 87 LEU A N 1
ATOM 669 C CA . LEU A 1 87 ? -0.899 -2.046 18.732 1.00 91.31 87 LEU A CA 1
ATOM 670 C C . LEU A 1 87 ? -1.747 -2.051 17.454 1.00 91.31 87 LEU A C 1
ATOM 672 O O . LEU A 1 87 ? -2.899 -1.617 17.486 1.00 91.31 87 LEU A O 1
ATOM 676 N N . ALA A 1 88 ? -1.215 -2.607 16.366 1.00 93.06 88 ALA A N 1
ATOM 677 C CA . ALA A 1 88 ? -1.903 -2.723 15.085 1.00 93.06 88 ALA A CA 1
ATOM 678 C C . ALA A 1 88 ? -3.240 -3.477 15.212 1.00 93.06 88 ALA A C 1
ATOM 680 O O . ALA A 1 88 ? -4.287 -2.965 14.809 1.00 93.06 88 ALA A O 1
ATOM 681 N N . LYS A 1 89 ? -3.226 -4.654 15.857 1.00 94.38 89 LYS A N 1
ATOM 682 C CA . LYS A 1 89 ? -4.426 -5.473 16.107 1.00 94.38 89 LYS A CA 1
ATOM 683 C C . LYS A 1 89 ? -5.457 -4.740 16.967 1.00 94.38 89 LYS A C 1
ATOM 685 O O . LYS A 1 89 ? -6.655 -4.806 16.690 1.00 94.38 89 LYS A O 1
ATOM 690 N N . ASN A 1 90 ? -5.011 -3.986 17.972 1.00 94.19 90 ASN A N 1
ATOM 691 C CA . ASN A 1 90 ? -5.897 -3.172 18.804 1.00 94.19 90 ASN A CA 1
ATOM 692 C C . ASN A 1 90 ? -6.565 -2.041 18.012 1.00 94.19 90 ASN A C 1
ATOM 694 O O . ASN A 1 90 ? -7.758 -1.789 18.196 1.00 94.19 90 ASN A O 1
ATOM 698 N N . VAL A 1 91 ? -5.822 -1.359 17.137 1.00 93.81 91 VAL A N 1
ATOM 699 C CA . VAL A 1 91 ? -6.379 -0.308 16.273 1.00 93.81 91 VAL A CA 1
ATOM 700 C C . VAL A 1 91 ? -7.364 -0.911 15.271 1.00 93.81 91 VAL A C 1
ATOM 702 O O . VAL A 1 91 ? -8.470 -0.384 15.144 1.00 93.81 91 VAL A O 1
ATOM 705 N N . HIS A 1 92 ? -7.013 -2.033 14.634 1.00 94.69 92 HIS A N 1
ATOM 706 C CA . HIS A 1 92 ? -7.912 -2.783 13.754 1.00 94.69 92 HIS A CA 1
ATOM 707 C C . HIS A 1 92 ? -9.235 -3.106 14.463 1.00 94.69 92 HIS A C 1
ATOM 709 O O . HIS A 1 92 ? -10.294 -2.676 14.010 1.00 94.69 92 HIS A O 1
ATOM 715 N N . LYS A 1 93 ? -9.178 -3.749 15.639 1.00 95.19 93 LYS A N 1
ATOM 716 C CA . LYS A 1 93 ? -10.367 -4.120 16.425 1.00 95.19 93 LYS A CA 1
ATOM 717 C C . LYS A 1 93 ? -11.243 -2.918 16.792 1.00 95.19 93 LYS A C 1
ATOM 719 O O . LYS A 1 93 ? -12.462 -3.037 16.829 1.00 95.19 93 LYS A O 1
ATOM 724 N N . LYS A 1 94 ? -10.635 -1.765 17.094 1.00 94.31 94 LYS A N 1
ATOM 725 C CA . LYS A 1 94 ? -11.361 -0.557 17.521 1.00 94.31 94 LYS A CA 1
ATOM 726 C C . LYS A 1 94 ? -11.957 0.248 16.366 1.00 94.31 94 LYS A C 1
ATOM 728 O O . LYS A 1 94 ? -12.960 0.921 16.577 1.00 94.31 94 LYS A O 1
ATOM 733 N N . LYS A 1 95 ? -11.317 0.254 15.193 1.00 92.88 95 LYS A N 1
ATOM 734 C CA . LYS A 1 95 ? -11.666 1.163 14.084 1.00 92.88 95 LYS A CA 1
ATOM 735 C C . LYS A 1 95 ? -12.127 0.459 12.806 1.00 92.88 95 LYS A C 1
ATOM 737 O O . LYS A 1 95 ? -12.570 1.149 11.897 1.00 92.88 95 LYS A O 1
ATOM 742 N N . GLY A 1 96 ? -11.999 -0.865 12.709 1.00 92.06 96 GLY A N 1
ATOM 743 C CA . GLY A 1 96 ? -12.300 -1.625 11.489 1.00 92.06 96 GLY A CA 1
ATOM 744 C C . GLY A 1 96 ? -11.330 -1.350 10.333 1.00 92.06 96 GLY A C 1
ATOM 745 O O . GLY A 1 96 ? -11.649 -1.611 9.181 1.00 92.06 96 GLY A O 1
ATOM 746 N N . VAL A 1 97 ? -10.157 -0.784 10.629 1.00 94.44 97 VAL A N 1
ATOM 747 C CA . VAL A 1 97 ? -9.125 -0.438 9.640 1.00 94.44 97 VAL A CA 1
ATOM 748 C C . VAL A 1 97 ? -8.336 -1.689 9.277 1.00 94.44 97 VAL A C 1
ATOM 750 O O . VAL A 1 97 ? -7.977 -2.451 10.172 1.00 94.44 97 VAL A O 1
ATOM 753 N N . LEU A 1 98 ? -8.038 -1.903 7.998 1.00 94.75 98 LEU A N 1
ATOM 754 C CA . LEU A 1 98 ? -7.322 -3.101 7.556 1.00 94.75 98 LEU A CA 1
ATOM 755 C C . LEU A 1 98 ? -5.879 -3.108 8.061 1.00 94.75 98 LEU A C 1
ATOM 757 O O . LEU A 1 98 ? -5.201 -2.083 8.037 1.00 94.75 98 LEU A O 1
ATOM 761 N N . LEU A 1 99 ? -5.430 -4.276 8.514 1.00 95.69 99 LEU A N 1
ATOM 762 C CA . LEU A 1 99 ? -4.082 -4.508 9.011 1.00 95.69 99 LEU A CA 1
ATOM 763 C C . LEU A 1 99 ? -3.330 -5.397 8.024 1.00 95.69 99 LEU A C 1
ATOM 765 O O . LEU A 1 99 ? -3.680 -6.566 7.872 1.00 95.69 99 LEU A O 1
ATOM 769 N N . LEU A 1 100 ? -2.298 -4.838 7.399 1.00 96.06 100 LEU A N 1
ATOM 770 C CA . LEU A 1 100 ? -1.514 -5.487 6.359 1.00 96.06 100 LEU A CA 1
ATOM 771 C C . LEU A 1 100 ? -0.032 -5.572 6.729 1.00 96.06 100 LEU A C 1
ATOM 773 O O . LEU A 1 100 ? 0.477 -4.803 7.555 1.00 96.06 100 LEU A O 1
ATOM 777 N N . SER A 1 101 ? 0.659 -6.494 6.070 1.00 93.25 101 SER A N 1
ATOM 778 C CA . SER A 1 101 ? 2.114 -6.549 6.034 1.00 93.25 101 SER A CA 1
ATOM 779 C C . SER A 1 101 ? 2.691 -5.451 5.127 1.00 93.25 101 SER A C 1
ATOM 781 O O . SER A 1 101 ? 1.974 -4.831 4.332 1.00 93.25 101 SER A O 1
ATOM 783 N N . ARG A 1 102 ? 3.996 -5.170 5.248 1.00 92.56 102 ARG A N 1
ATOM 784 C CA . ARG A 1 102 ? 4.670 -4.159 4.405 1.00 92.56 102 ARG A CA 1
ATOM 785 C C . ARG A 1 102 ? 4.747 -4.573 2.940 1.00 92.56 102 ARG A C 1
ATOM 787 O O . ARG A 1 102 ? 4.798 -3.710 2.070 1.00 92.56 102 ARG A O 1
ATOM 794 N N . GLU A 1 103 ? 4.729 -5.873 2.680 1.00 93.62 103 GLU A N 1
ATOM 795 C CA . GLU A 1 103 ? 4.851 -6.469 1.354 1.00 93.62 103 GLU A CA 1
ATOM 796 C C . GLU A 1 103 ? 3.722 -5.995 0.430 1.00 93.62 103 GLU A C 1
ATOM 798 O O . GLU A 1 103 ? 3.992 -5.722 -0.731 1.00 93.62 103 GLU A O 1
ATOM 803 N N . TRP A 1 104 ? 2.512 -5.720 0.946 1.00 96.56 104 TRP A N 1
ATOM 804 C CA . TRP A 1 104 ? 1.434 -5.145 0.126 1.00 96.56 104 TRP A CA 1
ATOM 805 C C . TRP A 1 104 ? 1.854 -3.835 -0.547 1.00 96.56 104 TRP A C 1
ATOM 807 O O . TRP A 1 104 ? 1.597 -3.616 -1.733 1.00 96.56 104 TRP A O 1
ATOM 817 N N . LEU A 1 105 ? 2.506 -2.952 0.216 1.00 95.88 105 LEU A N 1
ATOM 818 C CA . LEU A 1 105 ? 2.988 -1.676 -0.298 1.00 95.88 105 LEU A CA 1
ATOM 819 C C . LEU A 1 105 ? 4.143 -1.895 -1.275 1.00 95.88 105 LEU A C 1
ATOM 821 O O . LEU A 1 105 ? 4.154 -1.278 -2.335 1.00 95.88 105 LEU A O 1
ATOM 825 N N . LEU A 1 106 ? 5.096 -2.764 -0.931 1.00 95.31 106 LEU A N 1
ATOM 826 C CA . LEU A 1 106 ? 6.275 -3.009 -1.762 1.00 95.31 106 LEU A CA 1
ATOM 827 C C . LEU A 1 106 ? 5.904 -3.635 -3.107 1.00 95.31 106 LEU A C 1
ATOM 829 O O . LEU A 1 106 ? 6.334 -3.122 -4.136 1.00 95.31 106 LEU A O 1
ATOM 833 N N . ASP A 1 107 ? 5.053 -4.655 -3.112 1.00 97.75 107 ASP A N 1
ATOM 834 C CA . ASP A 1 107 ? 4.616 -5.339 -4.329 1.00 97.75 107 ASP A CA 1
ATOM 835 C C . ASP A 1 107 ? 3.738 -4.416 -5.180 1.00 97.75 107 ASP A C 1
ATOM 837 O O . ASP A 1 107 ? 3.921 -4.319 -6.399 1.00 97.75 107 ASP A O 1
ATOM 841 N N . SER A 1 108 ? 2.861 -3.629 -4.537 1.00 98.19 108 SER A N 1
ATOM 842 C CA . SER A 1 108 ? 2.060 -2.629 -5.251 1.00 98.19 108 SER A CA 1
ATOM 843 C C . SER A 1 108 ? 2.933 -1.590 -5.948 1.00 98.19 108 SER A C 1
ATOM 845 O O . SER A 1 108 ? 2.656 -1.193 -7.079 1.00 98.19 108 SER A O 1
ATOM 847 N N . VAL A 1 109 ? 4.009 -1.148 -5.295 1.00 97.75 109 VAL A N 1
ATOM 848 C CA . VAL A 1 109 ? 4.954 -0.176 -5.857 1.00 97.75 109 VAL A CA 1
ATOM 849 C C . VAL A 1 109 ? 5.839 -0.798 -6.930 1.00 97.75 109 VAL A C 1
ATOM 851 O O . VAL A 1 109 ? 6.003 -0.192 -7.989 1.00 97.75 109 VAL A O 1
ATOM 854 N N . ALA A 1 110 ? 6.373 -1.997 -6.695 1.00 98.12 110 ALA A N 1
ATOM 855 C CA . ALA A 1 110 ? 7.235 -2.709 -7.633 1.00 98.12 110 ALA A CA 1
ATOM 856 C C . ALA A 1 110 ? 6.520 -2.944 -8.963 1.00 98.12 110 ALA A C 1
ATOM 858 O O . ALA A 1 110 ? 7.064 -2.672 -10.036 1.00 98.12 110 ALA A O 1
ATOM 859 N N . MET A 1 111 ? 5.254 -3.356 -8.897 1.00 98.06 111 MET A N 1
ATOM 860 C CA . MET A 1 111 ? 4.405 -3.508 -10.069 1.00 98.06 111 MET A CA 1
ATOM 861 C C . MET A 1 111 ? 3.748 -2.196 -10.508 1.00 98.06 111 MET A C 1
ATOM 863 O O . MET A 1 111 ? 3.181 -2.157 -11.592 1.00 98.06 111 MET A O 1
ATOM 867 N N . TYR A 1 112 ? 3.826 -1.112 -9.741 1.00 98.25 112 TYR A N 1
ATOM 868 C CA . TYR A 1 112 ? 3.040 0.105 -9.970 1.00 98.25 112 TYR A CA 1
ATOM 869 C C . TYR A 1 112 ? 1.558 -0.204 -10.267 1.00 98.25 112 TYR A C 1
ATOM 871 O O . TYR A 1 112 ? 0.976 0.252 -11.252 1.00 98.25 112 TYR A O 1
ATOM 879 N N . GLU A 1 113 ? 0.975 -1.069 -9.442 1.00 97.69 113 GLU A N 1
ATOM 880 C CA . GLU A 1 113 ? -0.389 -1.580 -9.559 1.00 97.69 113 GLU A CA 1
ATOM 881 C C . GLU A 1 113 ? -0.876 -1.987 -8.169 1.00 97.69 113 GLU A C 1
ATOM 883 O O . GLU A 1 113 ? -0.171 -2.695 -7.458 1.00 97.69 113 GLU A O 1
ATOM 888 N N . ILE A 1 114 ? -2.067 -1.539 -7.765 1.00 97.75 114 ILE A N 1
ATOM 889 C CA . ILE A 1 114 ? -2.616 -1.864 -6.444 1.00 97.75 114 ILE A CA 1
ATOM 890 C C . ILE A 1 114 ? -2.872 -3.368 -6.343 1.00 97.75 114 ILE A C 1
ATOM 892 O O . ILE A 1 114 ? -3.735 -3.898 -7.043 1.00 97.75 114 ILE A O 1
ATOM 896 N N . GLN A 1 115 ? -2.161 -4.033 -5.432 1.00 97.75 115 GLN A N 1
ATOM 897 C CA . GLN A 1 115 ? -2.360 -5.455 -5.171 1.00 97.75 115 GLN A CA 1
ATOM 898 C C . GLN A 1 115 ? -3.647 -5.708 -4.381 1.00 97.75 115 GLN A C 1
ATOM 900 O O . GLN A 1 115 ? -4.082 -4.875 -3.572 1.00 97.75 115 GLN A O 1
ATOM 905 N N . SER A 1 116 ? -4.227 -6.896 -4.583 1.00 95.88 116 SER A N 1
ATOM 906 C CA . SER A 1 116 ? -5.313 -7.390 -3.733 1.00 95.88 116 SER A CA 1
ATOM 907 C C . SER A 1 116 ? -4.859 -7.449 -2.276 1.00 95.88 116 SER A C 1
ATOM 909 O O . SER A 1 116 ? -3.716 -7.788 -1.984 1.00 95.88 116 SER A O 1
ATOM 911 N N . LEU A 1 117 ? -5.761 -7.120 -1.355 1.00 93.56 117 LEU A N 1
ATOM 912 C CA . LEU A 1 117 ? -5.445 -7.006 0.068 1.00 93.56 117 LEU A CA 1
ATOM 913 C C . LEU A 1 117 ? -5.342 -8.384 0.738 1.00 93.56 117 LEU A C 1
ATOM 915 O O . LEU A 1 117 ? -4.554 -8.540 1.666 1.00 93.56 117 LEU A O 1
ATOM 919 N N . ASP A 1 118 ? -6.091 -9.379 0.250 1.00 93.31 118 ASP A N 1
ATOM 920 C CA . ASP A 1 118 ? -6.311 -10.671 0.920 1.00 93.31 118 ASP A CA 1
ATOM 921 C C . ASP A 1 118 ? -5.014 -11.429 1.243 1.00 93.31 118 ASP A C 1
ATOM 923 O O . ASP A 1 118 ? -4.898 -12.028 2.310 1.00 93.31 118 ASP A O 1
ATOM 927 N N . GLY A 1 119 ? -4.014 -11.361 0.357 1.00 93.00 119 GLY A N 1
ATOM 928 C CA . GLY A 1 119 ? -2.724 -12.042 0.528 1.00 93.00 119 GLY A CA 1
ATOM 929 C C . GLY A 1 119 ? -1.799 -11.420 1.579 1.00 93.00 119 GLY A C 1
ATOM 930 O O . GLY A 1 119 ? -0.763 -11.999 1.892 1.00 93.00 119 GLY A O 1
ATOM 931 N N . TYR A 1 120 ? -2.160 -10.256 2.123 1.00 95.94 120 TYR A N 1
ATOM 932 C CA . TYR A 1 120 ? -1.284 -9.451 2.976 1.00 95.94 120 TYR A CA 1
ATOM 933 C C . TYR A 1 120 ? -1.882 -9.145 4.352 1.00 95.94 120 TYR A C 1
ATOM 935 O O . TYR A 1 120 ? -1.255 -8.447 5.149 1.00 95.94 120 TYR A O 1
ATOM 943 N N . ILE A 1 121 ? -3.091 -9.631 4.645 1.00 95.06 121 ILE A N 1
ATOM 944 C CA . ILE A 1 121 ? -3.770 -9.416 5.928 1.00 95.06 121 ILE A CA 1
ATOM 945 C C . ILE A 1 121 ? -3.027 -10.159 7.054 1.00 95.06 121 ILE A C 1
ATOM 947 O O . ILE A 1 121 ? -2.722 -11.340 6.930 1.00 95.06 121 ILE A O 1
ATOM 951 N N . LEU A 1 122 ? -2.766 -9.482 8.183 1.00 90.06 122 LEU A N 1
ATOM 952 C CA . LEU A 1 122 ? -2.048 -10.046 9.350 1.00 90.06 122 LEU A CA 1
ATOM 953 C C . LEU A 1 122 ? -2.966 -10.426 10.532 1.00 90.06 122 LEU A C 1
ATOM 955 O O . LEU A 1 122 ? -2.571 -10.319 11.704 1.00 90.06 122 LEU A O 1
ATOM 959 N N . LEU A 1 123 ? -4.217 -10.787 10.244 1.00 82.50 123 LEU A N 1
ATOM 960 C CA . LEU A 1 123 ? -5.244 -11.067 11.253 1.00 82.50 123 LEU A CA 1
ATOM 961 C C . LEU A 1 123 ? -5.276 -12.540 11.648 1.00 82.50 123 LEU A C 1
ATOM 963 O O . LEU A 1 123 ? -5.345 -13.392 10.740 1.00 82.50 123 LEU A O 1
#

Mean predicted aligned error: 3.56 Å

InterPro domains:
  IPR001357 BRCT domain [PF16589] (27-120)
  IPR001357 BRCT domain [PS50172] (24-122)
  IPR001357 BRCT domain [SM00292] (26-112)
  IPR031099 BRCA1-associated [PTHR13763] (1-122)
  IPR036420 BRCT domain superfamily [G3DSA:3.40.50.10190] (24-123)
  IPR036420 BRCT domain superfamily [SSF52113] (28-122)

Organism: Octopus bimaculoides (NCBI:txid37653)

Nearest PDB structures (foldseek):
  3pxb-assembly1_A  TM=8.970E-01  e=1.390E-09  Homo sapiens
  3pxe-assembly1_A  TM=8.961E-01  e=4.265E-09  Homo sapiens
  4ofb-assembly1_A  TM=8.648E-01  e=1.485E-09  Homo sapiens
  1n5o-assembly1_X  TM=8.839E-01  e=2.217E-08  Homo sapiens
  3coj-assembly7_F  TM=8.796E-01  e=3.293E-08  Homo sapiens

pLDDT: mean 93.57, std 5.9, range [65.0, 98.25]

Foldseek 3Di:
DVPDQQADPPLDRHLNLVVCVVPDPAFLALQAEEEEFAADPVDGPVRVVVVCVVSNYHYDDDLVPDPPVDSHQYEYAYDHDPVRVVVQVVSCVVPVHFYFYCVQVVSCNRSVHRDDGVVTGPD

Sequence (123 aa):
ADFEITGDTVNGKHHRGPTRSRLSNTNLLTSYQIYFTGETSELPLEVLENLVKTLGGKLVTNPNCFDLKSKKTCLIISSGNQESHKLAKNVHKKKGVLLLSREWLLDSVAMYEIQSLDGYILL

Secondary structure (DSSP, 8-state):
-TT----BTTTBTT--HHHHHHH-SS-TTTTEEEEEES--SSS-HHHHHHHHHHTT-EE-SSGGG--TTSSSEEEEEE-SSHHHHHHHHHHHHHH--EEEETHHHHHHHHTTSPPPSGGGB--